Protein AF-A0A845DQ57-F1 (afdb_monomer_lite)

Sequence (100 aa):
GIDGRSSIPHEQQICGDAGDGILIDSRIWHSAGANSTDDIRTSVVARYSPWWLSVDYGKRNCAFIPAHIFDKLPEPVQELYSHRRVKNEPHQIGSPSEQL

Radius of gyration: 19.84 Å; chains: 1; bounding box: 46×40×48 Å

Foldseek 3Di:
DDDPQDDDVPDDDDDDDPPDDDDDDPPDDDDDHDDPDPDDDDDDDDDDDPPPDDPDPPVPPLAADEQVRLVPDDPVVNVVRVVRYDPDDDPPPDDPVVPD

Secondary structure (DSSP, 8-state):
---TTSPPTT-------TT------TTS---PPP--SSS-----------TTS---STTS----EEHHHHTTS-HHHHHHHGGGEESS-------GGG--

Structure (mmCIF, N/CA/C/O backbone):
data_AF-A0A845DQ57-F1
#
_entry.id   AF-A0A845DQ57-F1
#
loop_
_atom_site.group_PDB
_atom_site.id
_atom_site.type_symbol
_atom_site.label_atom_id
_atom_site.label_alt_id
_atom_site.label_comp_id
_atom_site.label_asym_id
_atom_site.label_entity_id
_atom_site.label_seq_id
_atom_site.pdbx_PDB_ins_code
_atom_site.Cartn_x
_atom_site.Cartn_y
_atom_site.Cartn_z
_atom_site.occupancy
_atom_site.B_iso_or_equiv
_atom_site.auth_seq_id
_atom_site.auth_comp_id
_atom_site.auth_asym_id
_atom_site.auth_atom_id
_atom_site.pdbx_PDB_model_num
ATOM 1 N N . GLY A 1 1 ? -6.256 14.665 29.853 1.00 68.38 1 GLY A N 1
ATOM 2 C CA . GLY A 1 1 ? -5.592 14.226 28.610 1.00 68.38 1 GLY A CA 1
ATOM 3 C C . GLY A 1 1 ? -6.610 13.524 27.739 1.00 68.38 1 GLY A C 1
ATOM 4 O O . GLY A 1 1 ? -7.635 13.120 28.271 1.00 68.38 1 GLY A O 1
ATOM 5 N N . ILE A 1 2 ? -6.360 13.417 26.436 1.00 74.06 2 ILE A N 1
ATOM 6 C CA . ILE A 1 2 ? -7.195 12.609 25.535 1.00 74.06 2 ILE A CA 1
ATOM 7 C C . ILE A 1 2 ? -6.841 11.140 25.788 1.00 74.06 2 ILE A C 1
ATOM 9 O O . ILE A 1 2 ? -5.658 10.797 25.795 1.00 74.06 2 ILE A O 1
ATOM 13 N N . ASP A 1 3 ? -7.839 10.294 26.044 1.00 80.69 3 ASP A N 1
ATOM 14 C CA . ASP A 1 3 ? -7.629 8.848 26.104 1.00 80.69 3 ASP A CA 1
ATOM 15 C C . ASP A 1 3 ? -7.417 8.320 24.683 1.00 80.69 3 ASP A C 1
ATOM 17 O O . ASP A 1 3 ? -8.329 8.359 23.863 1.00 80.69 3 ASP A O 1
ATOM 21 N N . GLY A 1 4 ? -6.216 7.816 24.396 1.00 75.31 4 GLY A N 1
ATOM 22 C CA . GLY A 1 4 ? -5.857 7.291 23.077 1.00 75.31 4 GLY A CA 1
ATOM 23 C C . GLY A 1 4 ? -6.602 6.015 22.669 1.00 75.31 4 GLY A C 1
ATOM 24 O O . GLY A 1 4 ? -6.381 5.533 21.562 1.00 75.31 4 GLY A O 1
ATOM 25 N N . ARG A 1 5 ? -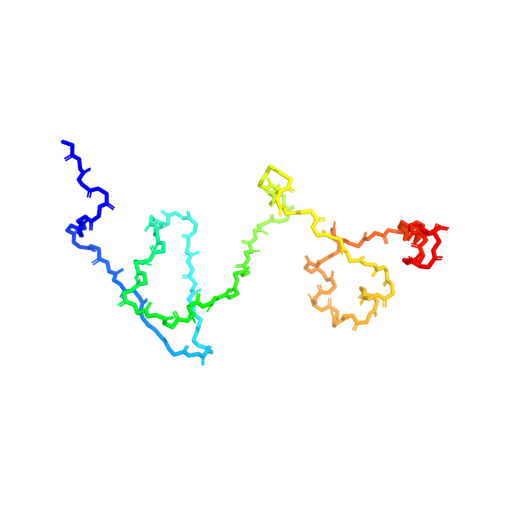7.437 5.442 23.547 1.00 75.88 5 ARG A N 1
ATOM 26 C CA . ARG A 1 5 ? -8.278 4.269 23.253 1.00 75.88 5 ARG A CA 1
ATOM 27 C C . ARG A 1 5 ? -9.761 4.592 23.109 1.00 75.88 5 ARG A C 1
ATOM 29 O O . ARG A 1 5 ? -10.512 3.742 22.637 1.00 75.88 5 ARG A O 1
ATOM 36 N N . SER A 1 6 ? -10.184 5.779 23.529 1.00 82.00 6 SER A N 1
ATOM 37 C CA . SER A 1 6 ? -11.567 6.219 23.380 1.00 82.00 6 SER A CA 1
ATOM 38 C C . SER A 1 6 ? -11.796 6.753 21.970 1.00 82.00 6 SER A C 1
ATOM 40 O O . SER A 1 6 ? -10.921 7.405 21.402 1.00 82.00 6 SER A O 1
ATOM 42 N N . SER A 1 7 ? -12.981 6.497 21.413 1.00 82.75 7 SER A N 1
ATOM 43 C CA . SER A 1 7 ? -13.326 7.031 20.094 1.00 82.75 7 SER A CA 1
ATOM 44 C C . SER A 1 7 ? -13.368 8.560 20.115 1.00 82.75 7 SER A C 1
ATOM 46 O O . SER A 1 7 ? -13.801 9.178 21.095 1.00 82.75 7 SER A O 1
ATOM 48 N N . ILE A 1 8 ? -12.914 9.168 19.023 1.00 86.75 8 ILE A N 1
ATOM 49 C CA . ILE A 1 8 ? -12.944 10.619 18.840 1.00 86.75 8 ILE A CA 1
ATOM 50 C C . ILE A 1 8 ? -14.300 11.004 18.224 1.00 86.75 8 ILE A C 1
ATOM 52 O O . ILE A 1 8 ? -14.765 10.321 17.310 1.00 86.75 8 ILE A O 1
ATOM 56 N N . PRO A 1 9 ? -14.961 12.094 18.665 1.00 89.44 9 PRO A N 1
ATOM 57 C CA . PRO A 1 9 ? -16.188 12.556 18.022 1.00 89.44 9 PRO A CA 1
ATOM 58 C C . PRO A 1 9 ? -16.011 12.700 16.505 1.00 89.44 9 PRO A C 1
ATOM 60 O O . PRO A 1 9 ? -15.074 13.353 16.049 1.00 89.44 9 PRO A O 1
ATOM 63 N N . HIS A 1 10 ? -16.930 12.105 15.742 1.00 89.75 10 HIS A N 1
ATOM 64 C CA . HIS A 1 10 ? -16.921 12.059 14.271 1.00 89.75 10 HIS A CA 1
ATOM 65 C C . HIS A 1 10 ? -15.825 11.197 13.626 1.00 89.75 10 HIS A C 1
ATOM 67 O O . HIS A 1 10 ? -15.686 11.218 12.402 1.00 89.75 10 HIS A O 1
ATOM 73 N N . GLU A 1 11 ? -15.083 10.409 14.405 1.00 90.88 11 GLU A N 1
ATOM 74 C CA . GLU A 1 11 ? -14.262 9.329 13.864 1.00 90.88 11 GLU A CA 1
ATOM 75 C C . GLU A 1 11 ? -15.135 8.342 13.079 1.00 90.88 11 GLU A C 1
ATOM 77 O O . GLU A 1 11 ? -16.258 8.020 13.474 1.00 90.88 11 GLU A O 1
ATOM 82 N N . GLN A 1 12 ? -14.608 7.850 11.960 1.00 91.19 12 GLN A N 1
ATOM 83 C CA . GLN A 1 12 ? -15.259 6.830 11.149 1.00 91.19 12 GLN A CA 1
ATO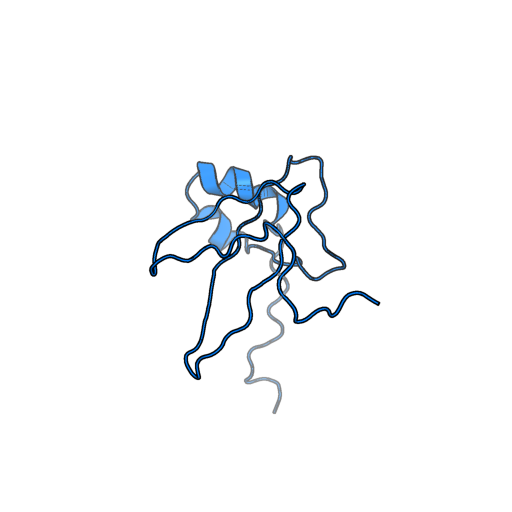M 84 C C . GLN A 1 12 ? -14.382 5.586 11.099 1.00 91.19 12 GLN A C 1
ATOM 86 O O . GLN A 1 12 ? -13.189 5.670 10.810 1.00 91.19 12 GLN A O 1
ATOM 91 N N . GLN A 1 13 ? -14.993 4.430 11.356 1.00 91.44 13 GLN A N 1
ATOM 92 C CA . GLN A 1 13 ? -14.360 3.136 11.130 1.00 91.44 13 GLN A CA 1
ATOM 93 C C . GLN A 1 13 ? -14.653 2.692 9.701 1.00 91.44 13 GLN A C 1
ATOM 95 O O . GLN A 1 13 ? -15.813 2.611 9.298 1.00 91.44 13 GLN A O 1
ATOM 100 N N . ILE A 1 14 ? -13.597 2.412 8.940 1.00 92.62 14 ILE A N 1
ATOM 101 C CA . ILE A 1 14 ? -13.723 1.842 7.602 1.00 92.62 14 ILE A CA 1
ATOM 102 C C . ILE A 1 14 ? -13.596 0.326 7.718 1.00 92.62 14 ILE A C 1
ATOM 104 O O . ILE A 1 14 ? -12.565 -0.185 8.157 1.00 92.62 14 ILE A O 1
ATOM 108 N N . CYS A 1 15 ? -14.653 -0.373 7.317 1.00 92.25 15 CYS A N 1
ATOM 109 C CA . CYS A 1 15 ? -14.717 -1.828 7.243 1.00 92.25 15 CYS A CA 1
ATOM 110 C C . CYS A 1 15 ? -14.870 -2.248 5.777 1.00 92.25 15 CYS A C 1
ATOM 112 O O . CYS A 1 15 ? -15.449 -1.505 4.986 1.00 92.25 15 CYS A O 1
ATOM 114 N N . GLY A 1 16 ? -14.372 -3.431 5.433 1.00 92.25 16 GLY A N 1
ATOM 115 C CA . GLY A 1 16 ? -14.475 -3.999 4.093 1.00 92.25 16 GLY A CA 1
ATOM 116 C C . GLY A 1 16 ? -14.105 -5.475 4.093 1.00 92.25 16 GLY A C 1
ATOM 117 O O . GLY A 1 16 ? -13.533 -5.977 5.067 1.00 92.25 16 GLY A O 1
ATOM 118 N N . ASP A 1 17 ? -14.437 -6.145 2.999 1.00 95.06 17 ASP A N 1
ATOM 119 C CA . ASP A 1 17 ? -14.136 -7.552 2.779 1.00 95.06 17 ASP A CA 1
ATOM 120 C C . ASP A 1 17 ? -12.743 -7.734 2.155 1.00 95.06 17 ASP A C 1
ATOM 122 O O . ASP A 1 17 ? -12.090 -6.796 1.686 1.00 95.06 17 ASP 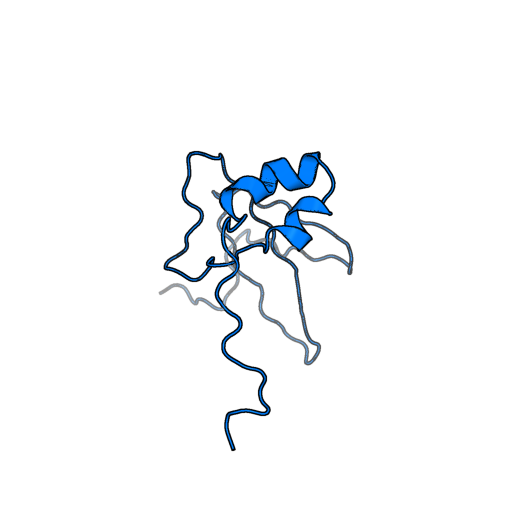A O 1
ATOM 126 N N . ALA A 1 18 ? -12.253 -8.975 2.142 1.00 95.25 18 ALA A N 1
ATOM 127 C CA . ALA A 1 18 ? -11.002 -9.295 1.467 1.00 95.25 18 ALA A CA 1
ATOM 128 C C . ALA A 1 18 ? -11.099 -8.961 -0.034 1.00 95.25 18 ALA A C 1
ATOM 130 O O . ALA A 1 18 ? -11.910 -9.535 -0.757 1.00 95.25 18 ALA A O 1
ATOM 131 N N . GLY A 1 19 ? -10.230 -8.061 -0.498 1.00 95.69 19 GLY A N 1
ATOM 132 C CA . GLY A 1 19 ? -10.228 -7.557 -1.875 1.00 95.69 19 GLY A CA 1
ATOM 133 C C . GLY A 1 19 ? -10.718 -6.115 -2.002 1.00 95.69 19 GLY A C 1
ATOM 134 O O . GLY A 1 19 ? -10.392 -5.469 -2.998 1.00 95.69 19 GLY A O 1
ATOM 135 N N . ASP A 1 20 ? -11.400 -5.581 -0.986 1.00 96.62 20 ASP A N 1
ATOM 136 C CA . ASP A 1 20 ? -11.750 -4.166 -0.948 1.00 96.62 20 ASP A CA 1
ATOM 137 C C . ASP A 1 20 ? -10.500 -3.296 -0.783 1.00 96.62 20 ASP A C 1
ATOM 139 O O . ASP A 1 20 ? -9.546 -3.624 -0.069 1.00 96.62 20 ASP A O 1
ATOM 143 N N . GLY A 1 21 ? -10.510 -2.155 -1.467 1.00 94.88 21 GLY A N 1
ATOM 144 C CA . GLY A 1 21 ? -9.433 -1.177 -1.438 1.00 94.88 21 GLY A CA 1
ATOM 145 C C . GLY A 1 21 ? -9.887 0.128 -0.804 1.00 94.88 21 GLY A C 1
ATOM 146 O O . GLY A 1 21 ? -10.985 0.613 -1.071 1.00 94.88 21 GLY A O 1
ATOM 147 N N . ILE A 1 22 ? -9.005 0.740 -0.017 1.00 94.75 22 ILE A N 1
ATOM 148 C CA . ILE A 1 22 ? -9.189 2.102 0.488 1.00 94.75 22 ILE A CA 1
ATOM 149 C C . ILE A 1 22 ? -8.101 3.003 -0.088 1.00 94.75 22 ILE A C 1
ATOM 151 O O . ILE A 1 22 ? -6.921 2.647 -0.094 1.00 94.75 22 ILE A O 1
ATOM 155 N N . LEU A 1 23 ? -8.493 4.183 -0.568 1.00 95.00 23 LEU A N 1
ATOM 156 C CA . LEU A 1 23 ? -7.563 5.227 -0.983 1.00 95.00 23 LEU A CA 1
ATOM 157 C C . LEU A 1 23 ? -7.547 6.314 0.088 1.00 95.00 23 LEU A C 1
ATOM 159 O O . LEU A 1 23 ? -8.556 6.973 0.328 1.00 95.00 23 LEU A O 1
ATOM 163 N N . ILE A 1 24 ? -6.395 6.492 0.729 1.00 94.12 24 ILE A N 1
ATOM 164 C CA . ILE A 1 24 ? -6.219 7.477 1.796 1.00 94.12 24 ILE A CA 1
ATOM 165 C C . ILE A 1 24 ? -5.370 8.628 1.262 1.00 94.12 24 ILE A C 1
ATOM 167 O O . ILE A 1 24 ? -4.207 8.442 0.902 1.00 94.12 24 ILE A O 1
ATOM 171 N N . ASP A 1 25 ? -5.949 9.829 1.238 1.00 93.81 25 ASP A N 1
ATOM 172 C CA . ASP A 1 25 ? -5.191 11.062 1.031 1.00 93.81 25 ASP A CA 1
ATOM 173 C C . ASP A 1 25 ? -4.241 11.277 2.218 1.00 93.81 25 ASP A C 1
ATOM 175 O O . ASP A 1 25 ? -4.635 11.154 3.379 1.00 93.81 25 ASP A O 1
ATOM 179 N N . SER A 1 26 ? -2.980 11.611 1.940 1.00 89.62 26 SER A N 1
ATOM 180 C CA . SER A 1 26 ? -1.927 11.707 2.960 1.00 89.62 26 SE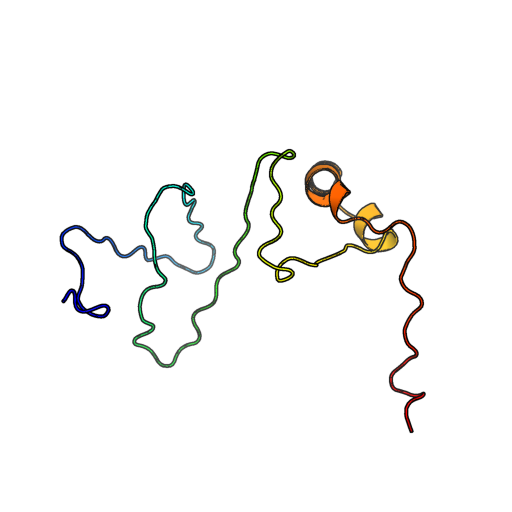R A CA 1
ATOM 181 C C . SER A 1 26 ? -2.168 12.779 4.029 1.00 89.62 26 SER A C 1
ATOM 183 O O . SER A 1 26 ? -1.487 12.773 5.053 1.00 89.62 26 SER A O 1
ATOM 185 N N . ARG A 1 27 ? -3.126 13.689 3.819 1.00 92.25 27 ARG A N 1
ATOM 186 C CA . ARG A 1 27 ? -3.522 14.731 4.777 1.00 92.25 27 ARG A CA 1
ATOM 187 C C . ARG A 1 27 ? -4.602 14.262 5.755 1.00 92.25 27 ARG A C 1
ATOM 189 O O . ARG A 1 27 ? -4.890 14.971 6.718 1.00 92.25 27 ARG A O 1
ATOM 196 N N . ILE A 1 28 ? -5.217 13.103 5.516 1.00 93.56 28 ILE A N 1
ATOM 197 C CA . ILE A 1 28 ? -6.243 12.540 6.395 1.00 93.56 28 ILE A CA 1
ATOM 198 C C . ILE A 1 28 ? -5.572 11.942 7.628 1.00 93.56 28 ILE A C 1
ATOM 200 O O . ILE A 1 28 ? -4.687 11.090 7.527 1.00 93.56 28 ILE A O 1
ATOM 204 N N . TRP A 1 29 ? -6.035 12.356 8.804 1.00 91.62 29 TRP A N 1
ATOM 205 C CA . TRP A 1 29 ? -5.655 11.736 10.066 1.00 91.62 29 TRP A CA 1
ATOM 206 C C . TRP A 1 29 ? -6.311 10.363 10.150 1.00 91.62 29 TRP A C 1
ATOM 208 O O . TRP A 1 29 ? -7.527 10.246 10.020 1.00 91.62 29 TRP A O 1
ATOM 218 N N . HIS A 1 30 ? -5.506 9.327 10.345 1.00 91.62 30 HIS A N 1
ATOM 219 C CA . HIS A 1 30 ? -5.983 7.953 10.419 1.00 91.62 30 HIS A CA 1
ATOM 220 C C . HIS A 1 30 ? -5.112 7.139 11.373 1.00 91.62 30 HIS A C 1
ATOM 222 O O . HIS A 1 30 ? -3.950 7.462 11.622 1.00 91.62 30 HIS A O 1
ATOM 228 N N . SER A 1 31 ? -5.687 6.062 11.892 1.00 89.38 31 SER A N 1
ATOM 229 C CA . SER A 1 31 ? -4.993 5.054 12.683 1.00 89.38 31 SER A CA 1
ATOM 230 C C . SER A 1 31 ? -5.563 3.684 12.342 1.00 89.38 31 SER A C 1
ATOM 232 O O . SER A 1 31 ? -6.702 3.569 11.891 1.00 89.38 31 SER A O 1
ATOM 234 N N . ALA A 1 32 ? -4.778 2.634 12.561 1.00 89.62 32 ALA A N 1
ATOM 235 C CA . ALA A 1 32 ? -5.319 1.287 12.516 1.00 89.62 32 ALA A CA 1
ATOM 236 C C . ALA A 1 32 ? -6.285 1.099 13.698 1.00 89.62 32 ALA A C 1
ATOM 238 O O . ALA A 1 32 ? -5.897 1.304 14.849 1.00 89.62 32 ALA A O 1
ATOM 239 N N . GLY A 1 33 ? -7.523 0.681 13.421 1.00 88.12 33 GLY A N 1
ATOM 240 C CA . GLY A 1 33 ? -8.483 0.327 14.468 1.00 88.12 33 GLY A CA 1
ATOM 241 C C . GLY A 1 33 ? -7.992 -0.861 15.302 1.00 88.12 33 GLY A C 1
ATOM 242 O O . GLY A 1 33 ? -7.200 -1.682 14.819 1.00 88.12 33 GLY A O 1
ATOM 243 N N . ALA A 1 34 ? -8.464 -0.983 16.543 1.00 87.12 34 ALA A N 1
ATOM 244 C CA . ALA A 1 34 ? -8.154 -2.135 17.388 1.00 87.12 34 ALA A CA 1
ATOM 245 C C . ALA A 1 34 ? -8.635 -3.443 16.729 1.00 87.12 34 ALA A C 1
ATOM 247 O O . ALA A 1 34 ? -9.698 -3.474 16.113 1.00 87.12 34 ALA A O 1
ATOM 248 N N . ASN A 1 35 ? -7.850 -4.518 16.842 1.00 91.75 35 ASN A N 1
ATOM 249 C CA . ASN A 1 35 ? -8.336 -5.856 16.509 1.00 91.75 35 ASN A CA 1
ATOM 250 C C . ASN A 1 35 ? -8.997 -6.441 17.760 1.00 91.75 35 ASN A C 1
ATOM 252 O O . ASN A 1 35 ? -8.308 -6.722 18.737 1.00 91.75 35 ASN A O 1
ATOM 256 N N . SER A 1 36 ? -10.322 -6.557 17.749 1.00 89.25 36 SER A N 1
ATOM 257 C CA . SER A 1 36 ? -11.117 -7.094 18.860 1.00 89.25 36 SER A CA 1
ATOM 258 C C . SER A 1 36 ? -11.396 -8.595 18.732 1.00 89.25 36 SER A C 1
ATOM 260 O O . SER A 1 36 ? -12.255 -9.113 19.440 1.00 89.25 36 SER A O 1
ATOM 262 N N . THR A 1 37 ? -10.730 -9.270 17.798 1.00 93.12 37 THR A N 1
ATOM 263 C CA . THR A 1 37 ? -10.878 -10.702 17.523 1.00 93.12 37 THR A CA 1
ATOM 264 C C . THR A 1 37 ? -9.527 -11.398 17.637 1.00 93.12 37 THR A C 1
ATOM 266 O O . THR A 1 37 ? -8.485 -10.741 17.558 1.00 93.12 37 THR A O 1
ATOM 269 N N . ASP A 1 38 ? -9.548 -12.721 17.778 1.00 96.31 38 ASP A N 1
ATOM 270 C CA . ASP A 1 38 ? -8.336 -13.548 17.747 1.00 96.31 38 ASP A CA 1
ATOM 271 C C . ASP A 1 38 ? -7.854 -13.835 16.312 1.00 96.31 38 ASP A C 1
ATOM 273 O O . ASP A 1 38 ? -6.769 -14.384 16.109 1.00 96.31 38 ASP A O 1
ATOM 277 N N . ASP A 1 39 ? -8.635 -13.434 15.306 1.00 95.50 39 ASP A N 1
ATOM 278 C CA . ASP A 1 39 ? -8.296 -13.621 13.903 1.00 95.50 39 ASP A CA 1
ATOM 279 C C . ASP A 1 39 ? -7.204 -12.647 13.448 1.00 95.50 39 ASP A C 1
ATOM 281 O O . ASP A 1 39 ? -7.093 -11.497 13.890 1.00 95.50 39 ASP A O 1
ATOM 285 N N . ILE A 1 40 ? -6.384 -13.101 12.500 1.00 95.19 40 ILE A N 1
ATOM 286 C CA . ILE A 1 40 ? -5.318 -12.287 11.920 1.00 95.19 40 ILE A CA 1
ATOM 287 C C . ILE A 1 40 ? -5.922 -11.280 10.937 1.00 95.19 40 ILE A C 1
ATOM 289 O O . ILE A 1 40 ? -6.400 -11.648 9.865 1.00 95.19 40 ILE A O 1
ATOM 293 N N . ARG A 1 41 ? -5.800 -9.984 11.244 1.00 94.50 41 ARG A N 1
ATOM 294 C CA . ARG A 1 41 ? -6.122 -8.898 10.307 1.00 94.50 41 ARG A CA 1
ATOM 295 C C . ARG A 1 41 ? -4.877 -8.453 9.542 1.00 94.50 41 ARG A C 1
ATOM 297 O O . ARG A 1 41 ? -3.948 -7.912 10.140 1.00 94.50 41 ARG A O 1
ATOM 304 N N . THR A 1 42 ? -4.878 -8.622 8.220 1.00 94.12 42 THR A N 1
ATOM 305 C CA . THR A 1 42 ? -3.763 -8.243 7.332 1.00 94.12 42 THR A CA 1
ATOM 306 C C . THR A 1 42 ? -4.240 -7.345 6.194 1.00 94.12 42 THR A C 1
ATOM 308 O O . THR A 1 42 ? -5.348 -7.507 5.694 1.00 94.12 42 THR A O 1
ATOM 311 N N . SER A 1 43 ? -3.391 -6.408 5.768 1.00 93.56 43 SER A N 1
ATOM 312 C CA . SER A 1 43 ? -3.597 -5.583 4.576 1.00 93.56 43 SER A CA 1
ATOM 313 C C . SER A 1 43 ? -2.280 -5.370 3.827 1.00 93.56 43 SER A C 1
ATOM 315 O O . SER A 1 43 ? -1.195 -5.451 4.408 1.00 93.56 43 SER A O 1
ATOM 317 N N . VAL A 1 44 ? -2.374 -5.090 2.526 1.00 92.88 44 VAL A N 1
ATOM 318 C CA . VAL A 1 44 ? -1.232 -4.673 1.704 1.00 92.88 44 VAL A CA 1
ATOM 319 C C . VAL A 1 44 ? -1.330 -3.172 1.480 1.00 92.88 44 VAL A C 1
ATOM 321 O O . VAL A 1 44 ? -2.339 -2.676 0.988 1.00 92.88 44 VAL A O 1
ATOM 324 N N . VAL A 1 45 ? -0.273 -2.443 1.838 1.00 89.81 45 VAL A N 1
ATOM 325 C CA . VAL A 1 45 ? -0.231 -0.984 1.704 1.00 89.81 45 VAL A CA 1
ATOM 326 C C . VAL A 1 45 ? 0.683 -0.601 0.547 1.00 89.81 45 VAL A C 1
ATOM 328 O O . VAL A 1 45 ? 1.905 -0.728 0.641 1.00 89.81 45 VAL A O 1
ATOM 331 N N . ALA A 1 46 ? 0.091 -0.075 -0.523 1.00 87.88 46 ALA A N 1
ATOM 332 C CA . ALA A 1 46 ? 0.810 0.619 -1.584 1.00 87.88 46 ALA A CA 1
ATOM 333 C C . ALA A 1 46 ? 0.754 2.131 -1.339 1.00 87.88 46 ALA A C 1
ATOM 335 O O . ALA A 1 46 ? -0.277 2.672 -0.943 1.00 87.88 46 ALA A O 1
ATOM 336 N N . ARG A 1 47 ? 1.873 2.823 -1.562 1.00 87.25 47 ARG A N 1
ATOM 337 C CA . ARG A 1 47 ? 1.957 4.281 -1.441 1.00 87.25 47 ARG A CA 1
ATOM 338 C C . ARG A 1 47 ? 2.471 4.859 -2.742 1.00 87.25 47 ARG A C 1
ATOM 340 O O . ARG A 1 47 ? 3.548 4.483 -3.198 1.00 87.25 47 ARG A O 1
ATOM 347 N N . TYR A 1 48 ? 1.704 5.789 -3.288 1.00 87.19 48 TYR A N 1
ATOM 348 C CA . TYR A 1 48 ? 2.059 6.536 -4.480 1.00 87.19 48 TYR A CA 1
ATOM 349 C C . TYR A 1 48 ? 2.450 7.947 -4.066 1.00 87.19 48 TYR A C 1
ATOM 351 O O . TYR A 1 48 ? 1.700 8.629 -3.370 1.00 87.19 48 TYR A O 1
ATOM 359 N N . SER A 1 49 ? 3.633 8.364 -4.499 1.00 86.12 49 SER A N 1
ATOM 360 C CA . SER A 1 49 ? 4.161 9.703 -4.275 1.00 86.12 49 SER A CA 1
ATOM 361 C C . SER A 1 49 ? 4.692 10.252 -5.594 1.00 86.12 49 SER A C 1
ATOM 363 O O . SER A 1 49 ? 5.148 9.468 -6.430 1.00 86.12 49 SER A O 1
ATOM 365 N N . PRO A 1 50 ? 4.682 11.581 -5.787 1.00 86.94 50 PRO A N 1
ATOM 366 C CA . PRO A 1 50 ? 5.388 12.187 -6.905 1.00 86.94 50 PRO A CA 1
ATOM 367 C C . PRO A 1 50 ? 6.865 11.781 -6.907 1.00 86.94 50 PRO A C 1
ATOM 369 O O . PRO A 1 50 ? 7.475 11.655 -5.846 1.00 86.94 50 PRO A O 1
ATOM 372 N N . TRP A 1 51 ? 7.453 11.616 -8.093 1.00 81.50 51 TRP A N 1
ATOM 373 C CA . TRP A 1 51 ? 8.811 11.076 -8.252 1.00 81.50 51 TRP A CA 1
ATOM 374 C C . TRP A 1 51 ? 9.904 11.925 -7.584 1.00 81.50 51 TRP A C 1
ATOM 376 O O . TRP A 1 51 ? 10.966 11.411 -7.245 1.00 81.50 51 TRP A O 1
ATOM 386 N N . TRP A 1 52 ? 9.645 13.217 -7.371 1.00 83.56 52 TRP A N 1
ATOM 387 C CA . TRP A 1 52 ? 10.558 14.138 -6.690 1.00 83.56 52 TRP A CA 1
ATOM 388 C C . TRP A 1 52 ? 10.492 14.057 -5.157 1.00 83.56 52 TRP A C 1
ATOM 390 O O . TRP A 1 52 ? 11.253 14.748 -4.480 1.00 83.56 52 TRP A O 1
ATOM 400 N N . LEU A 1 53 ? 9.595 13.244 -4.588 1.00 84.38 53 LEU A N 1
ATOM 401 C CA . LEU A 1 53 ? 9.476 13.053 -3.146 1.00 84.38 53 LEU A CA 1
ATOM 402 C C . LEU A 1 53 ? 10.132 11.735 -2.722 1.00 84.38 53 LEU A C 1
ATOM 404 O O . LEU A 1 53 ? 9.739 10.656 -3.164 1.00 84.38 53 LEU A O 1
ATOM 408 N N . SER A 1 54 ? 11.098 11.816 -1.803 1.00 77.00 54 SER A N 1
ATOM 409 C CA . SER A 1 54 ? 11.665 10.615 -1.188 1.00 77.00 54 SER A CA 1
ATOM 410 C C . SER A 1 54 ? 10.597 9.874 -0.383 1.00 77.00 54 SER A C 1
ATOM 412 O O . SER A 1 54 ? 9.929 10.450 0.474 1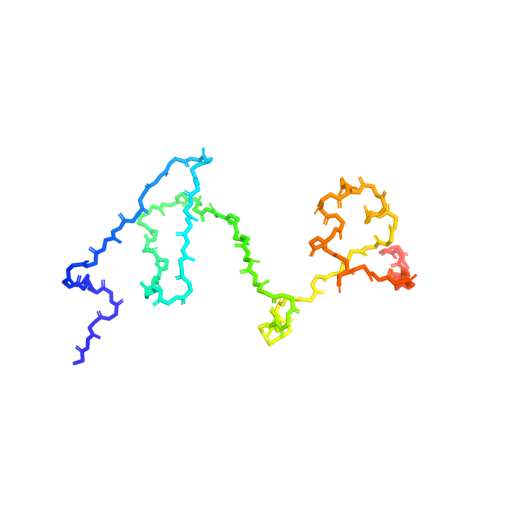.00 77.00 54 SER A O 1
ATOM 414 N N . VAL A 1 55 ? 10.472 8.574 -0.639 1.00 74.75 55 VAL A N 1
ATOM 415 C CA . VAL A 1 55 ? 9.613 7.649 0.118 1.00 74.75 55 VAL A CA 1
ATOM 416 C C . VAL A 1 55 ? 10.418 6.784 1.094 1.00 74.75 55 VAL A C 1
ATOM 418 O O . VAL A 1 55 ? 9.962 5.709 1.501 1.00 74.75 55 VAL A O 1
ATOM 421 N N . ASP A 1 56 ? 11.633 7.218 1.446 1.00 72.38 56 ASP A N 1
ATOM 422 C CA . ASP A 1 56 ? 12.437 6.574 2.481 1.00 72.38 56 ASP A CA 1
ATOM 423 C C . ASP A 1 56 ? 11.985 7.028 3.878 1.00 72.38 56 ASP A C 1
ATOM 425 O O . ASP A 1 56 ? 12.208 8.159 4.305 1.00 72.38 56 ASP A O 1
ATOM 429 N N . TYR A 1 57 ? 11.344 6.117 4.609 1.00 67.62 57 TYR A N 1
ATOM 430 C CA . TYR A 1 57 ? 10.885 6.337 5.980 1.00 67.62 57 TYR A CA 1
ATOM 431 C C . TYR A 1 57 ? 11.923 5.822 6.980 1.00 67.62 57 TYR A C 1
ATOM 433 O O . TYR A 1 57 ? 11.675 4.856 7.706 1.00 67.62 57 TYR A O 1
ATOM 441 N N . GLY A 1 58 ? 13.109 6.434 6.981 1.00 66.81 58 GLY A N 1
ATOM 442 C CA . GLY A 1 58 ? 14.189 6.087 7.907 1.00 66.81 58 GLY A CA 1
ATOM 443 C C . GLY A 1 58 ? 14.737 4.674 7.694 1.00 66.81 58 GLY A C 1
ATOM 444 O O . GLY A 1 58 ? 14.830 3.904 8.649 1.00 66.81 58 GLY A O 1
ATOM 445 N N . LYS A 1 59 ? 15.068 4.316 6.447 1.00 66.88 59 LYS A N 1
ATOM 446 C CA . LYS A 1 59 ? 15.585 3.004 6.017 1.00 66.88 59 LYS A CA 1
ATOM 447 C C . LYS A 1 59 ? 14.614 1.830 6.162 1.00 66.88 59 LYS A C 1
ATOM 449 O O . LYS A 1 59 ? 15.013 0.673 6.045 1.00 66.88 59 LYS A O 1
ATOM 454 N N . ARG A 1 60 ? 13.327 2.090 6.400 1.00 66.94 60 ARG A N 1
ATOM 455 C CA . ARG A 1 60 ? 12.293 1.037 6.444 1.00 66.94 60 ARG A CA 1
ATOM 456 C C . ARG A 1 60 ? 11.799 0.638 5.059 1.00 66.94 60 ARG A C 1
ATOM 458 O O . ARG A 1 60 ? 11.222 -0.429 4.899 1.00 66.94 60 ARG A O 1
ATOM 465 N N . ASN A 1 61 ? 12.028 1.488 4.060 1.00 69.75 61 ASN A N 1
ATOM 466 C CA . ASN A 1 61 ? 11.626 1.247 2.681 1.00 69.75 61 ASN A CA 1
ATOM 467 C C . ASN A 1 61 ? 12.861 1.054 1.788 1.00 69.75 61 ASN A C 1
ATOM 469 O O . ASN A 1 61 ? 13.103 1.833 0.868 1.00 69.75 61 ASN A O 1
ATOM 473 N N . CYS A 1 62 ? 13.645 0.017 2.090 1.00 70.88 62 CYS A N 1
ATOM 474 C CA . CYS A 1 62 ? 14.908 -0.326 1.420 1.00 70.88 62 CYS A CA 1
ATOM 475 C C . CYS A 1 62 ? 14.764 -1.452 0.385 1.00 70.88 62 CYS A C 1
ATOM 477 O O . CYS A 1 62 ? 15.749 -2.102 0.043 1.00 70.88 62 CYS A O 1
ATOM 479 N N . ALA A 1 63 ? 13.546 -1.714 -0.099 1.00 77.94 63 ALA A N 1
ATOM 480 C CA . ALA A 1 63 ? 13.346 -2.709 -1.143 1.00 77.94 63 ALA A CA 1
ATOM 481 C C . ALA A 1 63 ? 14.156 -2.327 -2.391 1.00 77.94 63 ALA A C 1
ATOM 483 O O . ALA A 1 63 ? 14.154 -1.163 -2.803 1.00 77.94 63 ALA A O 1
ATOM 484 N N . PHE A 1 64 ? 14.821 -3.311 -2.983 1.00 84.12 64 PHE A N 1
ATOM 485 C CA . PHE A 1 64 ? 15.428 -3.240 -4.305 1.00 84.12 64 PHE A CA 1
ATOM 486 C C . PHE A 1 64 ? 14.861 -4.368 -5.163 1.00 84.12 64 PHE A C 1
ATOM 488 O O . PHE A 1 64 ? 14.407 -5.386 -4.643 1.00 84.12 64 PHE A O 1
ATOM 495 N N . ILE A 1 65 ? 14.884 -4.182 -6.477 1.00 88.56 65 ILE A N 1
ATOM 496 C CA . ILE A 1 65 ? 14.429 -5.178 -7.443 1.00 88.56 65 ILE A CA 1
ATOM 497 C C . 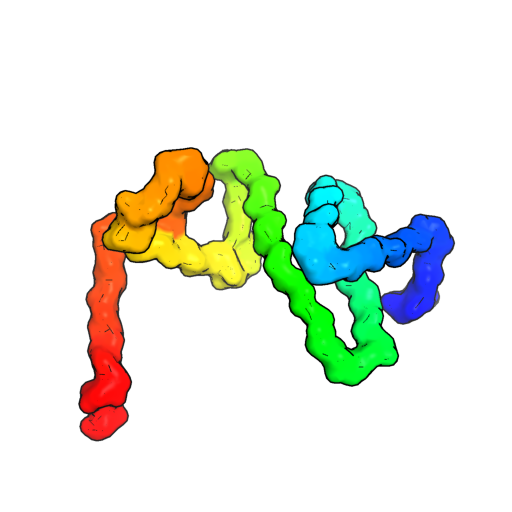ILE A 1 65 ? 15.646 -5.630 -8.254 1.00 88.56 65 ILE A C 1
ATOM 499 O O . ILE A 1 65 ? 16.254 -4.795 -8.935 1.00 88.56 65 ILE A O 1
ATOM 503 N N . PRO A 1 66 ? 16.026 -6.922 -8.189 1.00 90.50 66 PRO A N 1
ATOM 504 C CA . PRO A 1 66 ? 17.056 -7.480 -9.058 1.00 90.50 66 PRO A CA 1
ATOM 505 C C . PRO A 1 66 ? 16.720 -7.244 -10.532 1.00 90.50 66 PRO A C 1
ATOM 507 O O . PRO A 1 66 ? 15.556 -7.355 -10.925 1.00 90.50 66 PRO A O 1
ATOM 510 N N . ALA A 1 67 ? 17.727 -6.952 -11.358 1.00 90.81 67 ALA A N 1
ATOM 511 C CA . ALA A 1 67 ? 17.518 -6.613 -12.766 1.00 90.81 67 ALA A CA 1
ATOM 512 C C . ALA A 1 67 ? 16.711 -7.691 -13.512 1.00 90.81 67 ALA A C 1
ATOM 514 O O . ALA A 1 67 ? 15.734 -7.366 -14.178 1.00 90.81 67 ALA A O 1
ATOM 515 N N . HIS A 1 68 ? 17.022 -8.972 -13.291 1.00 91.19 68 HIS A N 1
ATOM 516 C CA . HIS A 1 68 ? 16.329 -10.084 -13.948 1.00 91.19 68 HIS A CA 1
ATOM 517 C C . HIS A 1 68 ? 14.848 -10.239 -13.543 1.00 91.19 68 HIS A C 1
ATOM 519 O O . HIS A 1 68 ? 14.082 -10.886 -14.259 1.00 91.19 68 HIS A O 1
ATOM 525 N N . ILE A 1 69 ? 14.440 -9.692 -12.390 1.00 93.50 69 ILE A N 1
ATOM 526 C CA . ILE A 1 69 ? 13.032 -9.621 -11.971 1.00 93.50 69 ILE A CA 1
ATOM 527 C C . ILE A 1 69 ? 12.377 -8.387 -12.579 1.00 93.50 69 ILE A C 1
ATOM 529 O O . ILE A 1 69 ? 11.279 -8.489 -13.118 1.00 93.50 69 ILE A O 1
ATOM 533 N N . PHE A 1 70 ? 13.062 -7.242 -12.525 1.00 93.19 70 PHE A N 1
ATOM 534 C CA . PHE A 1 70 ? 12.575 -5.988 -13.093 1.00 93.19 70 PHE A CA 1
ATOM 535 C C . PHE A 1 70 ? 12.242 -6.132 -14.581 1.00 93.19 70 PHE A C 1
ATOM 537 O O . PHE A 1 70 ? 11.162 -5.737 -15.009 1.00 93.19 70 PHE A O 1
ATOM 544 N N . ASP A 1 71 ? 13.132 -6.771 -15.341 1.00 93.81 71 ASP A N 1
ATOM 545 C CA . ASP A 1 71 ? 13.003 -6.939 -16.790 1.00 93.81 71 ASP A CA 1
ATOM 546 C C . ASP A 1 71 ? 11.808 -7.845 -17.182 1.00 93.81 71 ASP A C 1
ATOM 548 O O . ASP A 1 71 ? 11.405 -7.870 -18.343 1.00 93.81 71 ASP A O 1
ATOM 552 N N . LYS A 1 72 ? 11.205 -8.570 -16.222 1.00 96.12 72 LYS A N 1
ATOM 553 C CA . LYS A 1 72 ? 9.985 -9.383 -16.410 1.00 96.12 72 LYS A CA 1
ATOM 554 C C . LYS A 1 72 ? 8.690 -8.649 -16.045 1.00 96.12 72 LYS A C 1
ATOM 556 O O . LYS A 1 72 ? 7.609 -9.196 -16.260 1.00 96.12 72 LYS A O 1
ATOM 561 N N . LEU A 1 73 ? 8.769 -7.457 -15.451 1.00 95.31 73 LEU A N 1
ATOM 562 C CA . LEU A 1 73 ? 7.586 -6.680 -15.074 1.00 95.31 73 LEU A CA 1
ATOM 563 C C . LEU A 1 73 ? 6.908 -6.089 -16.323 1.00 95.31 73 LEU A C 1
ATOM 565 O O . LEU A 1 73 ? 7.607 -5.752 -17.281 1.00 95.31 73 LEU A O 1
ATOM 569 N N . PRO A 1 74 ? 5.575 -5.896 -16.318 1.00 97.25 74 PRO A N 1
ATOM 570 C CA . PRO A 1 74 ? 4.895 -5.126 -17.358 1.00 97.25 74 PRO A CA 1
ATOM 571 C C . PRO A 1 74 ? 5.478 -3.713 -17.480 1.00 97.25 74 PRO A C 1
ATOM 573 O O . PRO A 1 74 ? 5.832 -3.111 -16.467 1.00 97.25 74 PRO A O 1
ATOM 576 N N . GLU A 1 75 ? 5.524 -3.153 -18.689 1.00 94.44 75 GLU A N 1
ATOM 577 C CA . GLU A 1 75 ? 6.113 -1.828 -18.954 1.00 94.44 75 GLU A CA 1
ATOM 578 C C . GLU A 1 75 ? 5.575 -0.711 -18.028 1.00 94.44 75 GLU A C 1
ATOM 580 O O . GLU A 1 75 ? 6.395 -0.025 -17.412 1.00 94.44 75 GLU A O 1
ATOM 585 N N . PRO A 1 76 ? 4.252 -0.584 -17.767 1.00 93.38 76 PRO A N 1
ATOM 586 C CA . PRO A 1 76 ? 3.752 0.424 -16.823 1.00 93.38 76 PRO A CA 1
ATOM 587 C C . PRO A 1 76 ? 4.251 0.225 -15.382 1.00 93.38 76 PRO A C 1
ATOM 589 O O . PRO A 1 76 ? 4.359 1.169 -14.604 1.00 93.38 76 PRO A O 1
ATOM 592 N N . VAL A 1 77 ? 4.560 -1.016 -14.999 1.00 92.75 77 VAL A N 1
ATOM 593 C CA . VAL A 1 77 ? 5.087 -1.346 -13.670 1.00 92.75 77 VAL A CA 1
ATOM 594 C C . VAL A 1 77 ? 6.586 -1.051 -13.606 1.00 92.75 77 VAL A C 1
ATOM 596 O O . VAL A 1 77 ? 7.074 -0.572 -12.583 1.00 92.75 77 VAL A O 1
ATOM 599 N N . GLN A 1 78 ? 7.324 -1.270 -14.695 1.00 93.19 78 GLN A N 1
ATOM 600 C CA . GLN A 1 78 ? 8.735 -0.891 -14.774 1.00 93.19 78 GLN A CA 1
ATOM 601 C C . GLN A 1 78 ? 8.930 0.609 -14.524 1.00 93.19 78 GLN A C 1
ATOM 603 O O . GLN A 1 78 ? 9.839 0.986 -13.783 1.00 93.19 78 GLN A O 1
ATOM 608 N N . GLU A 1 79 ? 8.054 1.460 -15.063 1.00 89.38 79 GLU A N 1
ATOM 609 C CA . GLU A 1 79 ? 8.105 2.909 -14.836 1.00 89.38 79 GLU A CA 1
ATOM 610 C C . GLU A 1 79 ? 8.016 3.253 -13.339 1.00 89.38 79 GLU A C 1
ATOM 612 O O . GLU A 1 79 ? 8.897 3.934 -12.799 1.00 89.38 79 GLU A O 1
ATOM 617 N N . LEU A 1 80 ? 7.027 2.681 -12.640 1.00 88.12 80 LEU A N 1
ATOM 618 C CA . LEU A 1 80 ? 6.809 2.882 -11.202 1.00 88.12 80 LEU A CA 1
ATOM 619 C C . LEU A 1 80 ? 8.002 2.436 -10.345 1.00 88.12 80 LEU A C 1
ATOM 621 O O . LEU A 1 80 ? 8.317 3.066 -9.332 1.00 88.12 80 LEU A O 1
ATOM 625 N N . TYR A 1 81 ? 8.681 1.359 -10.740 1.00 88.81 81 TYR A N 1
ATOM 626 C CA . TYR A 1 81 ? 9.731 0.728 -9.939 1.00 88.81 81 TYR A CA 1
ATOM 627 C C . TYR A 1 81 ? 11.157 0.968 -10.451 1.00 88.81 81 TYR A C 1
ATOM 629 O O . TYR A 1 81 ? 12.108 0.421 -9.891 1.00 88.81 81 TYR A O 1
ATOM 637 N N . SER A 1 82 ? 11.345 1.801 -11.472 1.00 88.38 82 SER A N 1
ATOM 638 C CA . SER A 1 82 ? 12.653 2.090 -12.084 1.00 88.38 82 SER A CA 1
ATOM 639 C C . SER A 1 82 ? 13.717 2.514 -11.060 1.00 88.38 82 SER A C 1
ATOM 641 O O . SER A 1 82 ? 14.839 2.009 -11.070 1.00 88.38 82 SER A O 1
ATOM 643 N N . HIS A 1 83 ? 13.331 3.354 -10.097 1.00 83.94 83 HIS A N 1
ATOM 644 C CA . HIS A 1 83 ? 14.170 3.822 -8.989 1.00 83.94 83 HIS A CA 1
ATOM 645 C C . HIS A 1 83 ? 14.610 2.718 -8.005 1.00 83.94 83 HIS A C 1
ATOM 647 O O . HIS A 1 83 ? 15.466 2.956 -7.155 1.00 83.94 83 HIS A O 1
ATOM 653 N N . ARG A 1 84 ? 14.020 1.518 -8.089 1.00 85.94 84 ARG A N 1
ATOM 654 C CA . ARG A 1 84 ? 14.319 0.351 -7.242 1.00 85.94 84 ARG A CA 1
ATOM 655 C C . ARG A 1 84 ? 15.206 -0.674 -7.939 1.00 85.94 84 ARG A C 1
ATOM 657 O O . ARG A 1 84 ? 15.693 -1.585 -7.271 1.00 85.94 84 ARG A O 1
ATOM 664 N N . ARG A 1 85 ? 15.399 -0.563 -9.256 1.00 89.19 85 ARG A N 1
ATOM 665 C CA . ARG A 1 85 ? 16.214 -1.501 -10.031 1.00 89.19 85 ARG A CA 1
ATOM 666 C C . ARG A 1 85 ? 17.683 -1.352 -9.644 1.00 89.19 85 ARG A C 1
ATOM 668 O O . ARG A 1 85 ? 18.288 -0.303 -9.862 1.00 89.19 85 ARG A O 1
ATOM 675 N N . VAL A 1 86 ? 18.282 -2.414 -9.116 1.00 84.25 86 VAL A N 1
ATOM 676 C CA . VAL A 1 86 ? 19.733 -2.457 -8.882 1.00 84.25 86 VAL A CA 1
ATOM 677 C C . VAL A 1 86 ? 20.451 -2.915 -10.149 1.00 84.25 86 VAL A C 1
ATOM 679 O O . VAL A 1 86 ? 20.082 -3.920 -10.750 1.00 84.25 86 VAL A O 1
ATOM 682 N N . LYS A 1 87 ? 21.466 -2.150 -10.576 1.00 65.31 87 LYS A N 1
ATOM 683 C CA . LYS A 1 87 ? 22.248 -2.437 -11.795 1.00 65.31 87 LYS A CA 1
ATOM 684 C C . LYS A 1 87 ? 23.186 -3.633 -11.629 1.00 65.31 87 LYS A C 1
ATOM 686 O O . LYS A 1 87 ? 23.406 -4.359 -12.588 1.00 65.31 87 LYS A O 1
ATOM 691 N N . ASN A 1 88 ? 23.699 -3.824 -10.417 1.00 62.94 88 ASN A N 1
ATOM 692 C CA . ASN A 1 88 ? 24.565 -4.934 -10.051 1.00 62.94 88 ASN A CA 1
ATOM 693 C C . ASN A 1 88 ? 23.840 -5.731 -8.971 1.00 62.94 88 ASN A C 1
ATOM 695 O O . ASN A 1 88 ? 23.416 -5.151 -7.968 1.00 62.94 88 ASN A O 1
ATOM 699 N N . GLU A 1 89 ? 23.671 -7.033 -9.179 1.00 58.75 89 GLU A N 1
ATOM 700 C CA . GLU A 1 89 ? 23.193 -7.900 -8.109 1.00 58.75 89 GLU A CA 1
ATOM 701 C C . GLU A 1 89 ? 24.219 -7.841 -6.970 1.00 58.75 89 GLU A C 1
ATOM 703 O O . GLU A 1 89 ? 25.422 -7.936 -7.242 1.00 58.75 89 GLU A O 1
ATOM 708 N N . PRO A 1 90 ? 23.810 -7.638 -5.703 1.00 53.59 90 PRO A N 1
ATOM 709 C CA . PRO A 1 90 ? 24.730 -7.914 -4.615 1.00 53.59 90 PRO A CA 1
ATOM 710 C C . PRO A 1 90 ? 25.189 -9.361 -4.798 1.00 53.59 90 PRO A C 1
ATOM 712 O O . PRO A 1 90 ? 24.348 -10.240 -5.002 1.00 53.59 90 PRO A O 1
ATOM 715 N N . HIS A 1 91 ? 26.508 -9.593 -4.787 1.00 49.75 91 HIS A N 1
ATOM 716 C CA . HIS A 1 91 ? 27.055 -10.946 -4.746 1.00 49.75 91 HIS A CA 1
ATOM 717 C C . HIS A 1 91 ? 26.230 -11.736 -3.738 1.00 49.75 91 HIS A C 1
ATOM 719 O O . HIS A 1 91 ? 26.047 -11.258 -2.615 1.00 49.75 91 HIS A O 1
ATOM 725 N N . GLN A 1 92 ? 25.681 -12.878 -4.162 1.00 49.38 92 GLN A N 1
ATOM 726 C CA . GLN A 1 92 ? 25.017 -13.792 -3.246 1.00 49.38 92 GLN A CA 1
ATOM 727 C C . GLN A 1 92 ? 25.969 -13.983 -2.065 1.00 49.38 92 GLN A C 1
ATOM 729 O O . GLN A 1 92 ? 27.046 -14.555 -2.222 1.00 49.38 92 GLN A O 1
ATOM 734 N N . ILE A 1 93 ? 25.616 -13.431 -0.902 1.00 47.91 93 ILE A N 1
ATOM 735 C CA . ILE A 1 93 ? 26.230 -13.876 0.341 1.00 47.91 93 ILE A CA 1
ATOM 736 C C . ILE A 1 93 ? 25.866 -15.355 0.377 1.00 47.91 93 ILE A C 1
ATOM 738 O O . ILE A 1 93 ? 24.686 -15.675 0.221 1.00 47.91 93 ILE A O 1
ATOM 742 N N . GLY A 1 94 ? 26.903 -16.195 0.394 1.00 39.34 94 GLY A N 1
ATOM 743 C CA . GLY A 1 94 ? 26.861 -17.603 0.020 1.00 39.34 94 GLY A CA 1
ATOM 744 C C . GLY A 1 94 ? 25.649 -18.358 0.550 1.00 39.34 94 GLY A C 1
ATOM 745 O O . GLY A 1 94 ? 25.045 -18.012 1.567 1.00 39.34 94 GLY A O 1
ATOM 746 N N . SER A 1 95 ? 25.287 -19.407 -0.183 1.00 39.00 95 SER A N 1
ATOM 747 C CA . SER A 1 95 ? 24.255 -20.359 0.220 1.00 39.00 95 SER A CA 1
ATOM 748 C C . SER A 1 95 ? 24.367 -20.722 1.718 1.00 39.00 95 SER A C 1
ATOM 750 O O . SER A 1 95 ? 25.486 -20.840 2.224 1.00 39.00 95 SER A O 1
ATOM 752 N N . PRO A 1 96 ? 23.251 -20.975 2.432 1.00 46.25 96 PRO A N 1
ATOM 753 C CA . PRO A 1 96 ? 23.276 -21.392 3.842 1.00 46.25 96 PRO A CA 1
ATOM 754 C C . PRO A 1 96 ? 24.149 -22.627 4.136 1.00 46.25 96 PRO A C 1
ATOM 756 O O . PRO A 1 96 ? 24.440 -22.913 5.291 1.00 46.25 96 PRO A O 1
ATOM 759 N N . SER A 1 97 ? 24.573 -23.361 3.103 1.00 46.75 97 SER A N 1
ATOM 760 C CA . SER A 1 97 ? 25.491 -24.498 3.184 1.00 46.75 97 SER A CA 1
ATOM 761 C C . SER A 1 97 ? 26.962 -24.148 3.451 1.00 46.75 97 SER A C 1
ATOM 763 O O . SER A 1 97 ? 27.738 -25.068 3.676 1.00 46.75 97 SER A O 1
ATOM 765 N N . GLU A 1 98 ? 27.363 -22.872 3.458 1.00 41.72 98 GLU A N 1
ATOM 766 C CA . GLU A 1 98 ? 28.764 -22.460 3.699 1.00 41.72 98 GLU A CA 1
ATOM 767 C C . GLU A 1 98 ? 29.007 -21.841 5.093 1.00 41.72 98 GLU A C 1
ATOM 769 O O . GLU A 1 98 ? 30.050 -21.238 5.332 1.00 41.72 98 GLU A O 1
ATOM 774 N N . GLN A 1 99 ? 28.059 -21.982 6.030 1.00 39.25 99 GLN A N 1
ATOM 775 C CA . GLN A 1 99 ? 28.187 -21.500 7.418 1.00 39.25 99 GLN A CA 1
ATOM 776 C C . GLN A 1 99 ? 28.230 -22.623 8.476 1.00 39.25 99 GLN A C 1
ATOM 778 O O . GLN A 1 99 ? 27.859 -22.389 9.627 1.00 39.25 99 GLN A O 1
ATOM 783 N N . LEU A 1 100 ? 28.695 -23.824 8.110 1.00 36.59 100 LEU A N 1
ATOM 784 C CA . LEU A 1 100 ? 28.995 -24.915 9.051 1.00 36.59 100 LEU A CA 1
ATOM 785 C C . LEU A 1 100 ? 30.496 -25.202 9.121 1.00 36.59 100 LEU A C 1
ATOM 787 O O . LEU A 1 100 ? 31.120 -25.300 8.042 1.00 36.59 100 LEU A O 1
#

pLDDT: mean 82.08, std 15.87, range [36.59, 97.25]